Protein AF-A0A9E1QL39-F1 (afdb_monomer)

pLDDT: mean 86.55, std 12.22, range [36.16, 97.0]

Radius of gyration: 16.54 Å; Cα contacts (8 Å, |Δi|>4): 133; chains: 1; bounding box: 35×33×43 Å

Structure (mmCIF, N/CA/C/O backbone):
data_AF-A0A9E1QL39-F1
#
_entry.id   AF-A0A9E1QL39-F1
#
loop_
_atom_site.group_PDB
_atom_site.id
_atom_site.type_symbol
_atom_site.label_atom_id
_atom_site.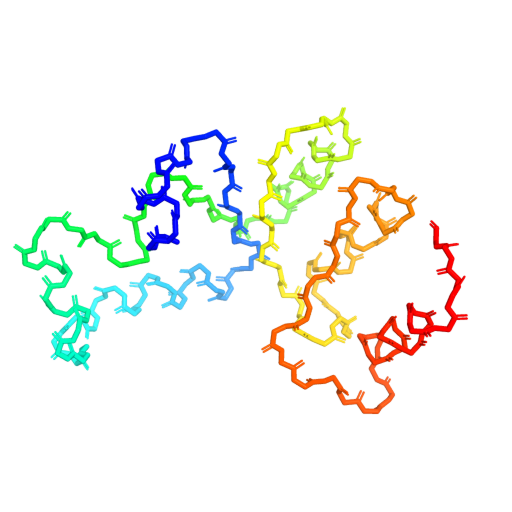label_alt_id
_atom_site.label_comp_id
_atom_site.label_asym_id
_atom_site.label_entity_id
_atom_site.label_seq_id
_atom_site.pdbx_PDB_ins_code
_atom_site.Cartn_x
_atom_site.Cartn_y
_atom_site.Cartn_z
_atom_site.occupancy
_atom_site.B_iso_or_equiv
_atom_site.auth_seq_id
_atom_site.auth_comp_id
_atom_site.auth_asym_id
_atom_site.auth_atom_id
_atom_site.pdbx_PDB_model_num
ATOM 1 N N . GLU A 1 1 ? -4.405 -0.487 -13.474 1.00 70.12 1 GLU A N 1
ATOM 2 C CA . GLU A 1 1 ? -3.967 0.020 -14.793 1.00 70.12 1 GLU A CA 1
ATOM 3 C C . GLU A 1 1 ? -4.982 -0.313 -15.884 1.00 70.12 1 GLU A C 1
ATOM 5 O O . GLU A 1 1 ? -5.619 0.622 -16.328 1.00 70.12 1 GLU A O 1
ATOM 10 N N . ASP A 1 2 ? -5.245 -1.581 -16.239 1.00 78.44 2 ASP A N 1
ATOM 11 C CA . ASP A 1 2 ? -6.299 -1.913 -17.232 1.00 78.44 2 ASP A CA 1
ATOM 12 C C . ASP A 1 2 ? -7.655 -1.258 -16.956 1.00 78.44 2 ASP A C 1
ATOM 14 O O . ASP A 1 2 ? -8.244 -0.690 -17.870 1.00 78.44 2 ASP A O 1
ATOM 18 N N . LEU A 1 3 ? -8.127 -1.307 -15.707 1.00 80.44 3 LEU A N 1
ATOM 19 C CA . LEU A 1 3 ? -9.374 -0.654 -15.313 1.00 80.44 3 LEU A CA 1
ATOM 20 C C . LEU A 1 3 ? -9.280 0.873 -15.445 1.00 80.44 3 LEU A C 1
ATOM 22 O O . LEU A 1 3 ? -10.115 1.468 -16.109 1.00 80.44 3 LEU A O 1
ATOM 26 N N . LEU A 1 4 ? -8.231 1.486 -14.881 1.00 78.25 4 LEU A N 1
ATOM 27 C CA . LEU A 1 4 ? -8.012 2.939 -14.942 1.00 78.25 4 LEU A CA 1
ATOM 28 C C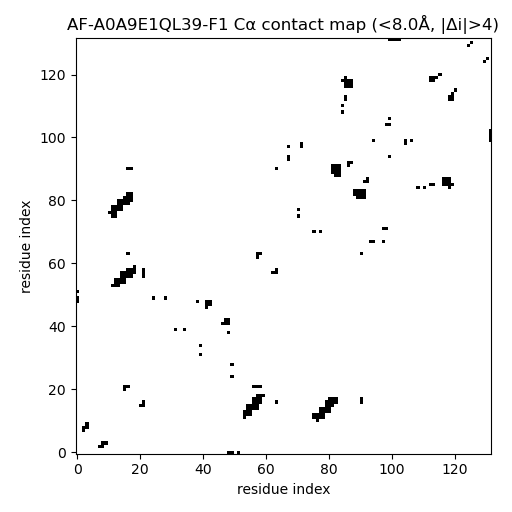 . LEU A 1 4 ? -7.984 3.439 -16.392 1.00 78.25 4 LEU A C 1
ATOM 30 O O . LEU A 1 4 ? -8.637 4.417 -16.725 1.00 78.25 4 LEU A O 1
ATOM 34 N N . HIS A 1 5 ? -7.300 2.712 -17.275 1.00 74.38 5 HIS A N 1
ATOM 35 C CA . HIS A 1 5 ? -7.222 3.039 -18.693 1.00 74.38 5 HIS A CA 1
ATOM 36 C C . HIS A 1 5 ? -8.556 2.816 -19.421 1.00 74.38 5 HIS A C 1
ATOM 38 O O . HIS A 1 5 ? -8.943 3.623 -20.262 1.00 74.38 5 HIS A O 1
ATOM 44 N N . ARG A 1 6 ? -9.246 1.693 -19.178 1.00 81.31 6 ARG A N 1
ATOM 45 C CA . ARG A 1 6 ? -10.495 1.362 -19.886 1.00 81.31 6 ARG A CA 1
ATOM 46 C C . ARG A 1 6 ? -11.631 2.303 -19.496 1.00 81.31 6 ARG A C 1
ATOM 48 O O . ARG A 1 6 ? -12.356 2.753 -20.374 1.00 81.31 6 ARG A O 1
ATOM 55 N N . GLU A 1 7 ? -11.741 2.599 -18.207 1.00 83.38 7 GLU A N 1
ATOM 56 C CA . GLU A 1 7 ? -12.780 3.468 -17.649 1.00 83.38 7 GLU A CA 1
ATOM 57 C C . GLU A 1 7 ? -12.373 4.954 -17.660 1.00 83.38 7 GLU A C 1
ATOM 59 O O . GLU A 1 7 ? -13.141 5.793 -17.205 1.00 83.38 7 GLU A O 1
ATOM 64 N N . LYS A 1 8 ? -11.177 5.289 -18.176 1.00 76.25 8 LYS A N 1
ATOM 65 C CA . LYS A 1 8 ? -10.606 6.652 -18.201 1.00 76.25 8 LYS A CA 1
ATOM 66 C C . LYS A 1 8 ? -10.636 7.339 -16.830 1.00 76.25 8 LYS A C 1
ATOM 68 O O . LYS A 1 8 ? -11.036 8.490 -16.694 1.00 76.25 8 LYS A O 1
ATOM 73 N N . ILE A 1 9 ? -10.223 6.608 -15.800 1.00 77.44 9 ILE A N 1
ATOM 74 C CA . ILE A 1 9 ? -10.108 7.143 -14.446 1.00 77.44 9 ILE A CA 1
ATOM 75 C C . ILE A 1 9 ? -8.762 7.862 -14.339 1.00 77.44 9 ILE A C 1
ATOM 77 O O . ILE A 1 9 ? -7.717 7.227 -14.174 1.00 77.44 9 ILE A O 1
ATOM 81 N N . GLU A 1 10 ? -8.796 9.185 -14.461 1.00 73.62 10 GLU A N 1
ATOM 82 C CA . GLU A 1 10 ? -7.599 10.037 -14.489 1.00 73.62 10 GLU A CA 1
ATOM 83 C C . GLU A 1 10 ? -7.243 10.614 -13.103 1.00 73.62 10 GLU A C 1
ATOM 85 O O . GLU A 1 10 ? -6.063 10.812 -12.815 1.00 73.62 10 GLU A O 1
ATOM 90 N N . ASP A 1 11 ? -8.220 10.738 -12.198 1.00 82.44 11 ASP A N 1
ATOM 91 C CA . ASP A 1 11 ? -8.087 11.469 -10.924 1.00 82.44 11 ASP A CA 1
ATOM 92 C C . ASP A 1 11 ? -7.737 10.605 -9.693 1.00 82.44 11 ASP A C 1
ATOM 94 O O . ASP A 1 11 ? -7.923 11.042 -8.555 1.00 82.44 11 ASP A O 1
ATOM 98 N N . ILE A 1 12 ? -7.252 9.372 -9.883 1.00 86.94 12 ILE A N 1
ATOM 99 C CA . ILE A 1 12 ? -6.829 8.503 -8.770 1.00 86.94 12 ILE A CA 1
ATOM 100 C C . ILE A 1 12 ? -5.307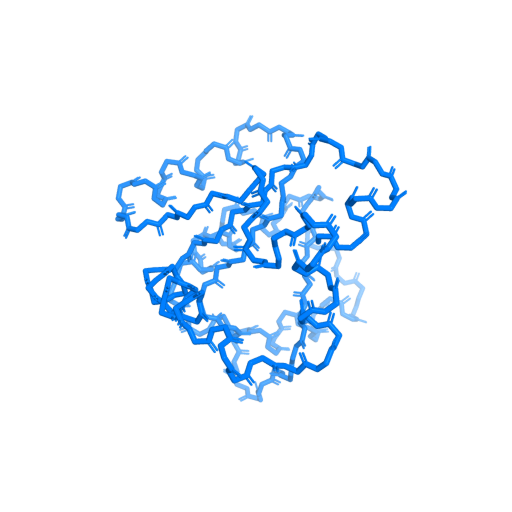 8.418 -8.705 1.00 86.94 12 ILE A C 1
ATOM 102 O O . ILE A 1 12 ? -4.645 7.987 -9.650 1.00 86.94 12 ILE A O 1
ATOM 106 N N . GLU A 1 13 ? -4.759 8.755 -7.541 1.00 89.19 13 GLU A N 1
ATOM 107 C CA . GLU A 1 13 ? -3.343 8.571 -7.226 1.00 89.19 13 GLU A CA 1
ATOM 108 C C . GLU A 1 13 ? -3.082 7.105 -6.845 1.00 89.19 13 GLU A C 1
ATOM 110 O O . GLU A 1 13 ? -3.852 6.507 -6.093 1.00 89.19 13 GLU A O 1
ATOM 115 N N . VAL A 1 14 ? -1.993 6.500 -7.331 1.00 89.62 14 VAL A N 1
ATOM 116 C CA . VAL A 1 14 ? -1.585 5.147 -6.920 1.00 89.62 14 VAL A CA 1
ATOM 117 C C . VAL A 1 14 ? -0.205 5.206 -6.286 1.00 89.62 14 VAL A C 1
ATOM 119 O O . VAL A 1 14 ? 0.783 5.489 -6.953 1.00 89.62 14 VAL A O 1
ATOM 122 N N . ILE A 1 15 ? -0.120 4.895 -4.998 1.00 92.19 15 ILE A N 1
ATOM 123 C CA . ILE A 1 15 ? 1.114 4.959 -4.219 1.00 92.19 15 ILE A CA 1
ATOM 124 C C . ILE A 1 15 ? 1.590 3.543 -3.899 1.00 92.19 15 ILE A C 1
ATOM 126 O O . ILE A 1 15 ? 0.873 2.763 -3.277 1.00 92.19 15 ILE A O 1
ATOM 130 N N . ILE A 1 16 ? 2.823 3.209 -4.276 1.00 92.00 16 ILE A N 1
ATOM 131 C CA . ILE A 1 16 ? 3.535 2.030 -3.777 1.00 92.00 16 ILE A CA 1
ATOM 132 C C . ILE A 1 16 ? 4.482 2.483 -2.676 1.00 92.00 16 ILE A C 1
ATOM 134 O O . ILE A 1 16 ? 5.529 3.080 -2.930 1.00 92.00 16 ILE A O 1
ATOM 138 N N . ASP A 1 17 ? 4.126 2.143 -1.445 1.00 93.56 17 ASP A N 1
ATOM 139 C CA . ASP A 1 17 ? 4.871 2.537 -0.265 1.00 93.56 17 ASP A CA 1
ATOM 140 C C . ASP A 1 17 ? 5.623 1.350 0.345 1.00 93.56 17 ASP A C 1
ATOM 142 O O . ASP A 1 17 ? 5.251 0.745 1.359 1.00 93.56 17 ASP A O 1
ATOM 146 N N . SER A 1 18 ? 6.687 0.960 -0.353 1.00 89.56 18 SER A N 1
ATOM 147 C CA . SER A 1 18 ? 7.611 -0.086 0.070 1.00 89.56 18 SER A CA 1
ATOM 148 C C . SER A 1 18 ? 8.923 0.030 -0.715 1.00 89.56 18 SER A C 1
ATOM 150 O O . SER A 1 18 ? 8.907 -0.167 -1.936 1.00 89.56 18 SER A O 1
ATOM 152 N N . PRO A 1 19 ? 10.073 0.236 -0.040 1.00 87.12 19 PRO A N 1
ATOM 153 C CA . PRO A 1 19 ? 11.393 0.269 -0.679 1.00 87.12 19 PRO A CA 1
ATOM 154 C C . PRO A 1 19 ? 11.659 -0.982 -1.510 1.00 87.12 19 PRO A C 1
ATOM 156 O O . PRO A 1 19 ? 12.212 -0.941 -2.609 1.00 87.12 19 PRO A O 1
ATOM 159 N N . LEU A 1 20 ? 11.230 -2.129 -0.980 1.00 87.69 20 LEU A N 1
ATOM 160 C CA . LEU A 1 20 ? 11.390 -3.413 -1.641 1.00 87.69 20 LEU A CA 1
ATOM 161 C C . LEU A 1 20 ? 10.511 -3.506 -2.890 1.00 87.69 20 LEU A C 1
ATOM 163 O O . LEU A 1 20 ? 10.988 -3.955 -3.929 1.00 87.69 20 LEU A O 1
ATOM 167 N N . ALA A 1 21 ? 9.253 -3.065 -2.812 1.00 85.81 21 ALA A N 1
ATOM 168 C CA . ALA A 1 21 ? 8.344 -3.110 -3.954 1.00 85.81 21 ALA A CA 1
ATOM 169 C C . ALA A 1 21 ? 8.793 -2.160 -5.072 1.00 85.81 21 ALA A C 1
ATOM 171 O O . ALA A 1 21 ? 8.749 -2.542 -6.242 1.00 85.81 21 ALA A O 1
ATOM 172 N N . ALA A 1 22 ? 9.295 -0.970 -4.726 1.00 82.56 22 ALA A N 1
ATOM 173 C CA . ALA A 1 22 ? 9.866 -0.030 -5.687 1.00 82.56 22 ALA A CA 1
ATOM 174 C C . ALA A 1 22 ? 11.064 -0.652 -6.431 1.00 82.56 22 ALA A C 1
ATOM 176 O O . ALA A 1 22 ? 11.076 -0.722 -7.665 1.00 82.56 22 ALA A O 1
ATOM 177 N N . LYS A 1 23 ? 12.028 -1.217 -5.687 1.00 86.50 23 LYS A N 1
ATOM 178 C CA . LYS A 1 23 ? 13.202 -1.907 -6.255 1.00 86.50 23 LYS A CA 1
ATOM 179 C C . LYS A 1 23 ? 12.806 -3.104 -7.119 1.00 86.50 23 LYS A C 1
ATOM 181 O O . LYS A 1 23 ? 13.311 -3.258 -8.232 1.00 86.50 23 LYS A O 1
ATOM 186 N N . PHE A 1 24 ? 11.879 -3.931 -6.642 1.00 86.81 24 PHE A N 1
ATOM 187 C CA . PHE A 1 24 ? 11.412 -5.102 -7.380 1.00 86.81 24 PHE A CA 1
ATOM 188 C C . PHE A 1 24 ? 10.698 -4.708 -8.676 1.00 86.81 24 PHE A C 1
ATOM 190 O O . PHE A 1 24 ? 10.972 -5.285 -9.727 1.00 86.81 24 PHE A O 1
ATOM 197 N N . THR A 1 25 ? 9.856 -3.673 -8.638 1.00 82.69 25 THR A N 1
ATOM 198 C CA . THR A 1 25 ? 9.177 -3.132 -9.827 1.00 82.69 25 THR A CA 1
ATOM 199 C C . THR A 1 25 ? 10.192 -2.649 -10.864 1.00 82.69 25 THR A C 1
ATOM 201 O O . THR A 1 25 ? 10.075 -2.974 -12.048 1.00 82.69 25 THR A O 1
ATOM 204 N N . ALA A 1 26 ? 11.244 -1.943 -10.434 1.00 83.44 26 ALA A N 1
ATOM 205 C CA . ALA A 1 26 ? 12.317 -1.496 -11.320 1.00 83.44 26 ALA A CA 1
ATOM 206 C C . ALA A 1 26 ? 13.069 -2.669 -11.977 1.00 83.44 26 ALA A C 1
ATOM 208 O O . ALA A 1 26 ? 13.328 -2.637 -13.184 1.00 83.44 26 ALA A O 1
ATOM 209 N N . ILE A 1 27 ? 13.378 -3.727 -11.218 1.00 87.25 27 ILE A N 1
ATOM 210 C CA . ILE A 1 27 ? 14.019 -4.943 -11.744 1.00 87.25 27 ILE A CA 1
ATOM 211 C C . ILE A 1 27 ? 13.087 -5.662 -12.724 1.00 87.25 27 ILE A C 1
ATOM 213 O O . ILE A 1 27 ? 13.496 -5.986 -13.839 1.00 87.25 27 ILE A O 1
ATOM 217 N N . TYR A 1 28 ? 11.820 -5.860 -12.359 1.00 85.62 28 TYR A N 1
ATOM 218 C CA . TYR A 1 28 ? 10.839 -6.556 -13.189 1.00 85.62 28 TYR A CA 1
ATOM 219 C C . TYR A 1 28 ? 10.641 -5.875 -14.554 1.00 85.62 28 TYR A C 1
ATOM 221 O O . TYR A 1 28 ? 10.529 -6.548 -15.582 1.00 85.62 28 TYR A O 1
ATOM 229 N N . ARG A 1 29 ? 10.704 -4.536 -14.605 1.00 83.06 29 ARG A N 1
ATOM 230 C CA . ARG A 1 29 ? 10.679 -3.758 -15.859 1.00 83.06 29 ARG A CA 1
ATOM 231 C C . ARG A 1 29 ? 11.874 -4.030 -16.781 1.00 83.06 29 ARG A C 1
ATOM 233 O O . ARG A 1 29 ? 11.746 -3.828 -17.988 1.00 83.06 29 ARG A O 1
ATOM 240 N N . ARG A 1 30 ? 13.015 -4.499 -16.266 1.00 86.88 30 ARG A N 1
ATOM 241 C CA . ARG A 1 30 ? 14.183 -4.911 -17.0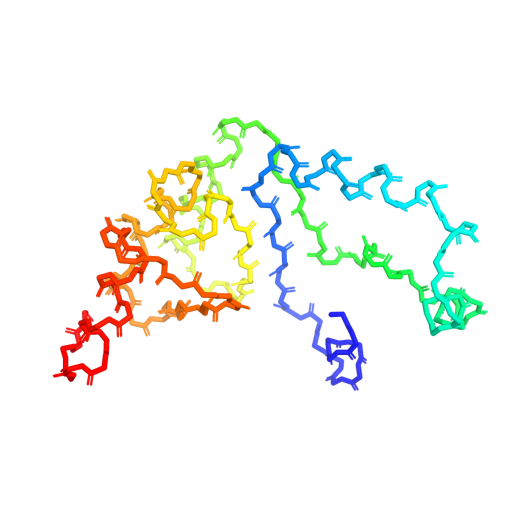75 1.00 86.88 30 ARG A CA 1
ATOM 242 C C . ARG A 1 30 ? 14.042 -6.338 -17.615 1.00 86.88 30 ARG A C 1
ATOM 244 O O . ARG A 1 30 ? 14.671 -6.689 -18.607 1.00 86.88 30 ARG A O 1
ATOM 251 N N . LEU A 1 31 ? 13.162 -7.145 -17.023 1.00 89.19 31 LEU A N 1
ATOM 252 C CA . LEU A 1 31 ? 12.932 -8.547 -17.380 1.00 89.19 31 LEU A CA 1
ATOM 253 C C . LEU A 1 31 ? 11.865 -8.745 -18.472 1.00 89.19 31 LEU A C 1
ATOM 255 O O . LEU A 1 31 ? 11.369 -9.854 -18.651 1.00 89.19 31 LEU A O 1
ATOM 259 N N . LYS A 1 32 ? 11.551 -7.705 -19.261 1.00 86.81 32 LYS A N 1
ATOM 260 C CA . LYS A 1 32 ? 10.527 -7.715 -20.332 1.00 86.81 32 LYS A CA 1
ATOM 261 C C . LYS A 1 32 ? 10.605 -8.910 -21.286 1.00 86.81 32 LYS A C 1
ATOM 263 O O . LYS A 1 32 ? 9.576 -9.386 -21.764 1.00 86.81 32 LYS A O 1
ATOM 268 N N . LYS A 1 33 ? 11.809 -9.429 -21.554 1.00 90.38 33 LYS A N 1
ATOM 269 C CA . LYS A 1 33 ? 12.001 -10.624 -22.396 1.00 90.38 33 LYS A CA 1
ATOM 270 C C . LYS A 1 33 ? 11.274 -11.864 -21.858 1.00 90.38 33 LYS A C 1
ATOM 272 O O . LYS A 1 33 ? 10.799 -12.674 -22.653 1.00 90.38 33 LYS A O 1
ATOM 277 N N . TYR A 1 34 ? 11.117 -11.967 -20.540 1.00 92.19 34 TYR A N 1
ATOM 278 C CA . TYR A 1 34 ? 10.472 -13.088 -19.853 1.00 92.19 34 TYR A CA 1
ATOM 279 C C . TYR A 1 34 ? 8.981 -12.876 -19.590 1.00 92.19 34 TYR A C 1
ATOM 281 O O . TYR A 1 34 ? 8.324 -13.783 -19.094 1.00 92.19 34 TYR A O 1
ATOM 289 N N . TRP A 1 35 ? 8.428 -11.710 -19.930 1.00 90.69 35 TRP A N 1
ATOM 290 C CA . TRP A 1 35 ? 6.999 -11.464 -19.764 1.00 90.69 35 TRP A CA 1
ATOM 291 C C . TRP A 1 35 ? 6.156 -12.426 -20.608 1.00 90.69 35 TRP A C 1
ATOM 293 O O . TRP A 1 35 ? 6.585 -12.898 -21.672 1.00 90.69 35 TRP A O 1
ATOM 303 N N . ASP A 1 36 ? 4.936 -12.677 -20.143 1.00 91.31 36 ASP A N 1
ATOM 304 C CA . ASP A 1 36 ? 3.960 -13.485 -20.860 1.00 91.31 36 ASP A CA 1
ATOM 305 C C . ASP A 1 36 ? 3.509 -12.823 -22.181 1.00 91.31 36 ASP A C 1
ATOM 307 O O . ASP A 1 36 ? 3.890 -11.703 -22.553 1.00 91.31 36 ASP A O 1
ATOM 311 N 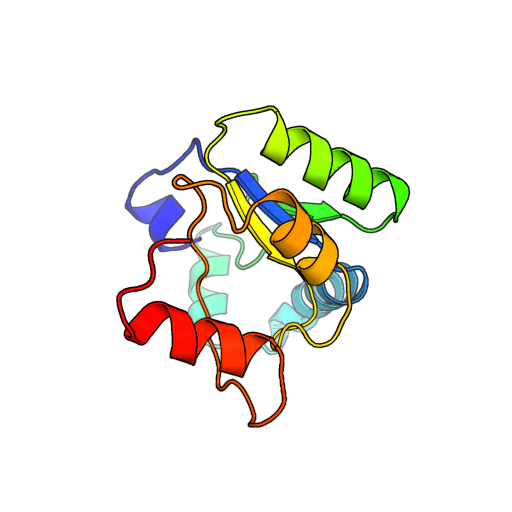N . ARG A 1 37 ? 2.691 -13.554 -22.944 1.00 93.00 37 ARG A N 1
ATOM 312 C CA . ARG A 1 37 ? 2.193 -13.088 -24.246 1.00 93.00 37 ARG A CA 1
ATOM 313 C C . ARG A 1 37 ? 1.272 -11.872 -24.119 1.00 93.00 37 ARG A C 1
ATOM 315 O O . ARG A 1 37 ? 1.236 -11.053 -25.040 1.00 93.00 37 ARG A O 1
ATOM 322 N N . GLU A 1 38 ? 0.530 -11.753 -23.023 1.00 89.12 38 GLU A N 1
ATOM 323 C CA . GLU A 1 38 ? -0.435 -10.677 -22.807 1.00 89.12 38 GLU A CA 1
ATOM 324 C C . GLU A 1 38 ? 0.271 -9.350 -22.511 1.00 89.12 38 GLU A C 1
ATOM 326 O O . GLU A 1 38 ? 0.040 -8.360 -23.208 1.00 89.12 38 GLU A O 1
ATOM 331 N N . ALA A 1 39 ? 1.198 -9.338 -21.556 1.00 86.88 39 ALA A N 1
ATOM 332 C CA . ALA A 1 39 ? 2.004 -8.180 -21.197 1.00 86.88 39 ALA A CA 1
ATOM 333 C C . ALA A 1 39 ? 2.840 -7.687 -22.387 1.00 86.88 39 ALA A C 1
ATOM 335 O O . ALA A 1 39 ? 2.894 -6.485 -22.658 1.00 86.88 39 ALA A O 1
ATOM 336 N N . LYS A 1 40 ? 3.410 -8.602 -23.187 1.00 89.06 40 LYS A N 1
ATOM 337 C CA . LYS A 1 40 ? 4.084 -8.253 -24.453 1.00 89.06 40 LYS A CA 1
ATOM 338 C C . LYS A 1 40 ? 3.129 -7.649 -25.486 1.00 89.06 40 LYS A C 1
ATOM 340 O O . LYS A 1 40 ? 3.531 -6.801 -26.283 1.00 89.06 40 LYS A O 1
ATOM 345 N N . ARG A 1 41 ? 1.860 -8.071 -25.522 1.00 88.88 41 ARG A N 1
ATOM 346 C CA . ARG A 1 41 ? 0.834 -7.477 -26.399 1.00 88.88 41 ARG A CA 1
ATOM 347 C C . ARG A 1 41 ? 0.468 -6.063 -25.947 1.00 88.88 41 ARG A C 1
ATOM 349 O O . ARG A 1 41 ? 0.369 -5.193 -26.804 1.00 88.88 41 ARG A O 1
ATOM 356 N N . LYS A 1 42 ? 0.318 -5.831 -24.639 1.00 84.19 42 LYS A N 1
ATOM 357 C CA . LYS A 1 42 ? 0.082 -4.495 -24.065 1.00 84.19 42 LYS A CA 1
ATOM 358 C C . LYS A 1 42 ? 1.244 -3.550 -24.385 1.00 84.19 42 LYS A C 1
ATOM 360 O O . LYS A 1 42 ? 1.007 -2.485 -24.944 1.00 84.19 42 LYS A O 1
ATOM 365 N N . LEU A 1 43 ? 2.484 -4.007 -24.181 1.00 83.69 43 LEU A N 1
ATOM 366 C CA . LEU A 1 43 ? 3.692 -3.237 -24.495 1.00 83.69 43 LEU A CA 1
ATOM 367 C C . LEU A 1 43 ? 3.769 -2.792 -25.961 1.00 83.69 43 LEU A C 1
ATOM 369 O O . LEU A 1 43 ? 4.075 -1.638 -26.239 1.00 83.69 43 LEU A O 1
ATOM 373 N N . ARG A 1 44 ? 3.444 -3.683 -26.906 1.00 85.38 44 ARG A N 1
ATOM 374 C CA . ARG A 1 44 ? 3.431 -3.359 -28.346 1.00 85.38 44 ARG A CA 1
ATOM 375 C C . ARG A 1 44 ? 2.382 -2.317 -28.743 1.00 85.38 44 ARG A C 1
ATOM 377 O O . ARG A 1 44 ? 2.510 -1.725 -29.803 1.00 85.38 44 ARG A O 1
ATOM 384 N N . ARG A 1 45 ? 1.359 -2.097 -27.915 1.00 83.94 45 ARG A N 1
ATOM 385 C CA . ARG A 1 45 ? 0.308 -1.089 -28.130 1.00 83.94 45 ARG A CA 1
ATOM 386 C C . ARG A 1 45 ? 0.630 0.251 -27.457 1.00 83.94 45 ARG A C 1
ATOM 388 O O . ARG A 1 45 ? -0.272 1.052 -27.266 1.00 83.94 45 ARG A O 1
ATOM 395 N N . GLY A 1 46 ? 1.877 0.460 -27.028 1.00 75.56 46 GLY A N 1
ATOM 396 C CA . GLY A 1 46 ? 2.293 1.668 -26.309 1.00 75.56 46 GLY A CA 1
ATOM 397 C C . GLY A 1 46 ? 1.843 1.719 -24.847 1.00 75.56 46 GLY A C 1
ATOM 398 O O . GLY A 1 46 ? 2.162 2.674 -24.150 1.00 75.56 46 GLY A O 1
ATOM 399 N N . ARG A 1 47 ? 1.150 0.689 -24.341 1.00 73.50 47 ARG A N 1
ATOM 400 C CA . ARG A 1 47 ? 0.813 0.602 -22.915 1.00 73.50 47 ARG A CA 1
ATOM 401 C C . ARG A 1 47 ? 2.022 0.093 -22.154 1.00 73.50 47 ARG A C 1
ATOM 403 O O . ARG A 1 47 ? 2.651 -0.874 -22.575 1.00 73.50 47 ARG A O 1
ATOM 410 N N . HIS A 1 48 ? 2.343 0.694 -21.018 1.00 70.62 48 HIS A N 1
ATOM 411 C CA . HIS A 1 48 ? 3.466 0.266 -20.194 1.00 70.62 48 HIS A CA 1
ATOM 412 C C . HIS A 1 48 ? 2.962 -0.424 -18.919 1.00 70.62 48 HIS A C 1
ATOM 414 O O . HIS A 1 48 ? 2.719 0.244 -17.913 1.00 70.62 48 HIS A O 1
ATOM 420 N N . PRO A 1 49 ? 2.827 -1.772 -18.919 1.00 66.50 49 PRO A N 1
ATOM 421 C CA . PRO A 1 49 ? 2.530 -2.512 -17.702 1.00 66.50 49 PRO A CA 1
ATOM 422 C C . PRO A 1 49 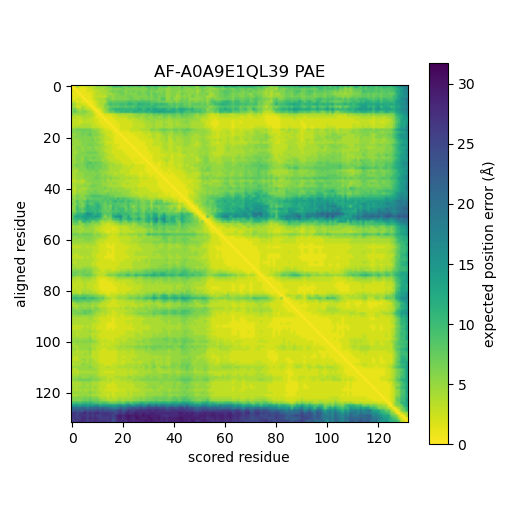? 3.503 -2.109 -16.592 1.00 66.50 49 PRO A C 1
ATOM 424 O O . PRO A 1 49 ? 4.720 -2.146 -16.799 1.00 66.50 49 PRO A O 1
ATOM 427 N N . LEU A 1 50 ? 2.954 -1.735 -15.432 1.00 66.81 50 LEU A N 1
ATOM 428 C CA . LEU A 1 50 ? 3.699 -1.310 -14.236 1.00 66.81 50 LEU A CA 1
ATOM 429 C C . LEU A 1 50 ? 4.428 0.042 -14.359 1.00 66.81 50 LEU A C 1
ATOM 431 O O . LEU A 1 50 ? 5.319 0.331 -13.562 1.00 66.81 50 LEU A O 1
ATOM 435 N N . ALA A 1 51 ? 4.088 0.859 -15.354 1.00 62.31 51 ALA A N 1
ATOM 436 C CA . ALA A 1 51 ? 4.590 2.222 -15.488 1.00 62.31 51 ALA A CA 1
ATOM 437 C C . ALA A 1 51 ? 3.524 3.108 -16.126 1.00 62.31 51 ALA A C 1
ATOM 439 O O . ALA A 1 51 ? 3.575 3.391 -17.319 1.00 62.31 51 ALA A O 1
ATOM 440 N N . PHE A 1 52 ? 2.540 3.480 -15.320 1.00 64.75 52 PHE A N 1
ATOM 441 C CA . PHE A 1 52 ? 1.522 4.455 -15.685 1.00 64.75 52 PHE A CA 1
ATOM 442 C C . PHE A 1 52 ? 1.741 5.716 -14.848 1.00 64.75 52 PHE A C 1
ATOM 444 O O . PHE A 1 52 ? 2.239 5.622 -13.725 1.00 64.75 52 PHE A O 1
ATOM 451 N N . ASP A 1 53 ? 1.397 6.875 -15.403 1.00 60.00 53 ASP A N 1
ATOM 452 C CA . ASP A 1 53 ? 1.784 8.196 -14.881 1.00 60.00 53 ASP A CA 1
ATOM 453 C C . ASP A 1 53 ? 1.271 8.479 -13.459 1.00 60.00 53 ASP A C 1
ATOM 455 O O . ASP A 1 53 ? 1.822 9.306 -12.742 1.00 60.00 53 ASP A O 1
ATOM 459 N N . GLN A 1 54 ? 0.248 7.744 -13.020 1.00 64.62 54 GLN A N 1
ATOM 460 C CA . GLN A 1 54 ? -0.349 7.871 -11.689 1.00 64.62 54 GLN A CA 1
ATOM 461 C C . GLN A 1 54 ? 0.403 7.079 -10.602 1.00 64.62 54 GLN A C 1
ATOM 463 O O . GLN A 1 54 ? -0.022 7.107 -9.447 1.00 64.62 54 GLN A O 1
ATOM 468 N N . LEU A 1 55 ? 1.469 6.338 -10.944 1.00 78.31 55 LEU A N 1
ATOM 469 C CA . LEU A 1 55 ? 2.214 5.509 -9.995 1.00 78.31 55 LEU A CA 1
ATOM 470 C C . LEU A 1 55 ? 3.346 6.285 -9.304 1.00 78.31 55 LEU A C 1
ATOM 472 O O . LEU A 1 55 ? 4.377 6.570 -9.911 1.00 78.31 55 LEU A O 1
ATOM 476 N N . TRP A 1 56 ? 3.203 6.491 -7.998 1.00 84.81 56 TRP A N 1
ATOM 477 C CA . TRP A 1 56 ? 4.196 7.115 -7.125 1.00 84.81 56 TRP A CA 1
ATOM 478 C C . TRP A 1 56 ? 4.842 6.069 -6.222 1.00 84.81 56 TRP A C 1
ATOM 480 O O . TRP A 1 56 ? 4.153 5.314 -5.539 1.00 84.81 56 TRP A O 1
ATOM 490 N N . THR A 1 57 ? 6.170 5.996 -6.208 1.00 87.62 57 THR A N 1
ATOM 491 C CA . THR A 1 57 ? 6.904 5.076 -5.328 1.00 87.62 57 THR A CA 1
ATOM 492 C C . THR A 1 57 ? 7.567 5.842 -4.201 1.00 87.62 57 THR A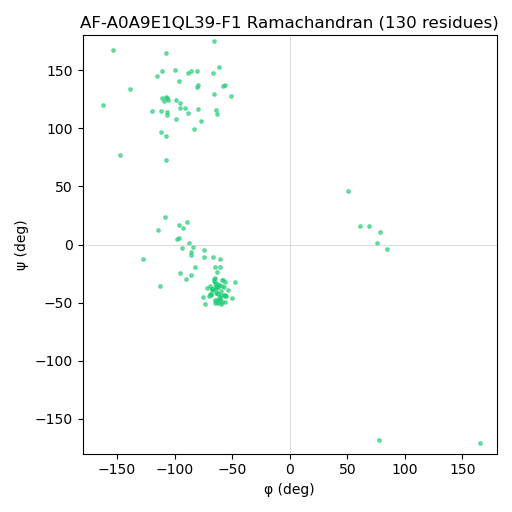 C 1
ATOM 494 O O . THR A 1 57 ? 8.371 6.725 -4.476 1.00 87.62 57 THR A O 1
ATOM 497 N N . VAL A 1 58 ? 7.298 5.444 -2.962 1.00 89.12 58 VAL A N 1
ATOM 498 C CA . VAL A 1 58 ? 7.912 6.034 -1.770 1.00 89.12 58 VAL A CA 1
ATOM 499 C C . VAL A 1 58 ? 9.063 5.143 -1.314 1.00 89.12 58 VAL A C 1
ATOM 501 O O . VAL A 1 58 ? 8.863 3.954 -1.041 1.00 89.12 58 VAL A O 1
ATOM 504 N N . ASP A 1 59 ? 10.272 5.691 -1.195 1.00 85.62 59 ASP A N 1
ATOM 505 C CA . ASP A 1 59 ? 11.460 4.939 -0.742 1.00 85.62 59 ASP A CA 1
ATOM 506 C C . ASP A 1 59 ? 11.953 5.416 0.627 1.00 85.62 59 ASP A C 1
ATOM 508 O O . ASP A 1 59 ? 12.321 4.609 1.481 1.00 85.62 59 ASP A O 1
ATOM 512 N N . GLU A 1 60 ? 11.858 6.709 0.924 1.00 91.00 60 GLU A N 1
ATOM 513 C CA . GLU A 1 60 ? 12.377 7.252 2.177 1.00 91.00 60 GLU A CA 1
ATOM 514 C C . GLU A 1 60 ? 11.359 7.207 3.321 1.00 91.00 60 GLU A C 1
ATOM 516 O O . GLU A 1 60 ? 10.151 7.358 3.143 1.00 91.00 60 GLU A O 1
ATOM 521 N N . HIS A 1 61 ? 11.850 7.036 4.552 1.00 92.56 61 HIS A N 1
ATOM 522 C CA . HIS A 1 61 ? 10.983 7.053 5.733 1.00 92.56 61 HIS A CA 1
ATOM 523 C C . HIS A 1 61 ? 10.296 8.413 5.935 1.00 92.56 61 HIS A C 1
ATOM 525 O O . HIS A 1 61 ? 9.131 8.467 6.327 1.00 92.56 61 HIS A O 1
ATOM 531 N N . LYS A 1 62 ? 10.996 9.513 5.637 1.00 95.25 62 LYS A N 1
ATOM 532 C CA . LYS A 1 62 ? 10.439 10.866 5.733 1.00 95.25 62 LYS A CA 1
ATOM 533 C C . LYS A 1 62 ? 9.259 11.051 4.777 1.00 95.25 62 LYS A C 1
ATOM 535 O O . LYS A 1 62 ? 8.206 11.522 5.198 1.00 95.25 62 LYS A O 1
ATOM 540 N N . GLU A 1 63 ? 9.427 10.632 3.528 1.00 94.94 63 GLU A N 1
ATOM 541 C CA . GLU A 1 63 ? 8.392 10.693 2.495 1.00 94.94 63 GLU A CA 1
ATOM 542 C C . GLU A 1 63 ? 7.186 9.808 2.849 1.00 94.94 63 GLU A C 1
ATOM 544 O O . GLU A 1 63 ? 6.040 10.231 2.704 1.00 94.94 63 GLU A O 1
ATOM 549 N N . HIS A 1 64 ? 7.421 8.630 3.433 1.00 95.88 64 HIS A N 1
ATOM 550 C CA . HIS A 1 64 ? 6.358 7.785 3.982 1.00 95.88 64 HIS A CA 1
ATOM 551 C C . HIS A 1 64 ? 5.509 8.523 5.030 1.00 95.88 64 HIS A C 1
ATOM 553 O O . HIS A 1 64 ? 4.282 8.552 4.933 1.00 95.88 64 HIS A O 1
ATOM 559 N N . LEU A 1 65 ? 6.140 9.173 6.014 1.00 96.81 65 LEU A N 1
ATOM 560 C CA . LEU A 1 65 ? 5.404 9.930 7.034 1.00 96.81 65 LEU A CA 1
ATOM 561 C C . LEU A 1 65 ? 4.660 11.134 6.440 1.00 96.81 65 LEU A C 1
ATOM 563 O O . LEU A 1 65 ? 3.555 11.457 6.877 1.00 96.81 65 LEU A O 1
ATOM 567 N N . GLN A 1 66 ? 5.245 11.806 5.447 1.00 96.44 66 GLN A N 1
ATOM 568 C CA . GLN A 1 66 ? 4.574 12.886 4.722 1.00 96.44 66 GLN A CA 1
ATOM 569 C C . GLN A 1 66 ? 3.344 12.373 3.972 1.00 96.44 66 GLN A C 1
ATOM 571 O O . GLN A 1 66 ? 2.293 13.004 4.045 1.00 96.44 66 GLN A O 1
ATOM 576 N N . THR A 1 67 ? 3.448 11.203 3.343 1.00 95.81 67 THR A N 1
ATOM 577 C CA . THR A 1 67 ? 2.351 10.555 2.616 1.00 95.81 67 THR A CA 1
ATOM 578 C C . THR A 1 67 ? 1.200 10.194 3.552 1.00 95.81 67 THR A C 1
ATOM 580 O O . THR A 1 67 ? 0.063 10.584 3.302 1.00 95.81 67 THR A O 1
ATOM 583 N N . VAL A 1 68 ? 1.482 9.543 4.687 1.00 96.50 68 VAL A N 1
ATOM 584 C CA . VAL A 1 68 ? 0.456 9.221 5.698 1.00 96.50 68 VAL A CA 1
ATOM 585 C C . VAL A 1 68 ? -0.269 10.489 6.170 1.00 96.50 68 VAL A C 1
ATOM 587 O O . VAL A 1 68 ? -1.496 10.520 6.250 1.00 96.50 68 VAL A O 1
ATOM 590 N N . ASN A 1 69 ? 0.476 11.565 6.441 1.00 96.12 69 ASN A N 1
ATOM 591 C CA . ASN A 1 69 ? -0.106 12.840 6.864 1.00 96.12 69 ASN A CA 1
ATOM 592 C C . ASN A 1 69 ? -0.923 13.525 5.760 1.00 96.12 69 ASN A C 1
ATOM 594 O O . ASN A 1 69 ? -1.950 14.133 6.057 1.00 96.12 69 ASN A O 1
ATOM 598 N N . TYR A 1 70 ? -0.469 13.453 4.509 1.00 95.50 70 TYR A N 1
ATOM 599 C CA . TYR A 1 70 ? -1.184 13.978 3.349 1.00 95.50 70 TYR A CA 1
ATOM 600 C C . TYR A 1 70 ? -2.546 13.295 3.190 1.00 95.50 70 TYR A C 1
ATOM 602 O O . TYR A 1 70 ? -3.561 13.984 3.095 1.00 95.50 70 TYR A O 1
ATOM 610 N N . LEU A 1 71 ? -2.595 11.963 3.267 1.00 95.00 71 LEU A N 1
ATOM 611 C CA . LEU A 1 71 ? -3.851 11.215 3.147 1.00 95.00 71 LEU A CA 1
ATOM 612 C C . LEU A 1 71 ? -4.791 11.464 4.323 1.00 95.00 71 LEU A C 1
ATOM 614 O O . LEU A 1 71 ? -5.984 11.635 4.124 1.00 95.00 71 LEU A O 1
ATOM 618 N N . LYS A 1 72 ? -4.261 11.577 5.546 1.00 93.94 72 LYS A N 1
ATOM 619 C CA . LYS A 1 72 ? -5.085 11.901 6.719 1.00 93.94 72 LYS A CA 1
ATOM 620 C C . LYS A 1 72 ? -5.732 13.289 6.622 1.00 93.94 72 LYS A C 1
ATOM 622 O O . LYS A 1 72 ? -6.835 13.496 7.118 1.00 93.94 72 LYS A O 1
ATOM 627 N N . LYS A 1 73 ? -5.030 14.263 6.034 1.00 94.62 73 LYS A N 1
ATOM 628 C CA . LYS A 1 73 ? -5.494 15.658 5.937 1.00 94.62 73 LYS A CA 1
ATOM 629 C C . LYS A 1 73 ? -6.382 15.923 4.730 1.00 94.62 73 LYS A C 1
ATOM 631 O O . LYS A 1 73 ? -7.154 16.877 4.752 1.00 94.62 73 LYS A O 1
ATOM 636 N N . THR A 1 74 ? -6.236 15.141 3.668 1.00 90.69 74 THR A N 1
ATOM 637 C CA . THR A 1 74 ? -6.943 15.367 2.407 1.00 90.69 74 THR A CA 1
ATOM 638 C C . THR A 1 74 ? -8.045 14.329 2.203 1.00 90.69 74 THR A C 1
ATOM 640 O O . THR A 1 74 ? -8.128 13.326 2.900 1.00 90.69 74 THR A O 1
ATOM 643 N N . ALA A 1 75 ? -8.957 14.605 1.274 1.00 83.81 75 ALA A N 1
ATOM 644 C CA . ALA A 1 75 ? -9.971 13.654 0.814 1.00 83.81 75 ALA A CA 1
ATOM 645 C C . ALA A 1 75 ? -9.662 13.169 -0.612 1.00 83.81 75 ALA A C 1
ATOM 647 O O . ALA A 1 75 ? -10.573 12.824 -1.361 1.00 83.81 75 ALA A O 1
ATOM 648 N N . ARG A 1 76 ? -8.389 13.250 -1.023 1.00 90.12 76 ARG A N 1
ATOM 649 C CA . ARG A 1 76 ? -7.954 12.887 -2.372 1.00 90.12 76 ARG A CA 1
ATOM 650 C C . ARG A 1 76 ? -8.162 11.381 -2.586 1.00 90.12 76 ARG A C 1
ATOM 652 O O . ARG A 1 76 ? -7.735 10.602 -1.736 1.00 90.12 76 ARG A O 1
ATOM 659 N N . PRO A 1 77 ? -8.811 10.962 -3.687 1.00 91.00 77 PRO A N 1
ATOM 660 C CA . PRO A 1 77 ? -8.921 9.550 -4.029 1.00 91.00 77 PRO A CA 1
ATOM 661 C C . PRO A 1 77 ? -7.540 8.940 -4.301 1.00 91.00 77 PRO A C 1
ATOM 663 O O . PRO A 1 77 ? -6.881 9.266 -5.291 1.00 91.00 77 PRO A O 1
ATOM 666 N N . THR A 1 78 ? -7.104 8.033 -3.428 1.00 93.62 78 THR A N 1
ATOM 667 C CA . THR A 1 78 ? -5.770 7.427 -3.513 1.00 93.62 78 THR A CA 1
ATOM 668 C C . THR A 1 78 ? -5.823 5.931 -3.217 1.00 93.62 78 THR A C 1
ATOM 670 O O . THR A 1 78 ? -6.406 5.495 -2.228 1.00 93.62 78 THR A O 1
ATOM 673 N N . ILE A 1 79 ? -5.149 5.134 -4.046 1.00 93.69 79 ILE A N 1
ATOM 674 C CA . ILE A 1 79 ? -4.859 3.722 -3.790 1.00 93.69 79 ILE A CA 1
ATOM 675 C C . ILE A 1 79 ? -3.461 3.631 -3.185 1.00 93.69 79 ILE A C 1
ATOM 677 O O . ILE A 1 79 ? -2.486 4.010 -3.830 1.00 93.69 79 ILE A O 1
ATOM 681 N N . VAL A 1 80 ? -3.339 3.069 -1.983 1.00 94.81 80 VAL A N 1
ATOM 682 C CA . VAL A 1 80 ? -2.038 2.822 -1.346 1.00 94.81 80 VAL A CA 1
ATOM 683 C C . VAL A 1 80 ? -1.751 1.328 -1.285 1.00 94.81 80 VAL A C 1
ATOM 685 O O . VAL A 1 80 ? -2.523 0.546 -0.737 1.00 94.81 80 VAL A O 1
ATOM 688 N N . ILE A 1 81 ? -0.592 0.931 -1.801 1.00 93.81 81 ILE A N 1
ATOM 689 C CA . ILE A 1 81 ? -0.046 -0.421 -1.713 1.00 93.81 81 ILE A CA 1
ATOM 690 C C . ILE A 1 81 ? 1.189 -0.358 -0.814 1.00 93.81 81 ILE A C 1
ATOM 692 O O . ILE A 1 81 ? 2.285 -0.023 -1.263 1.00 93.81 81 ILE A O 1
ATOM 696 N N . ALA A 1 82 ? 1.018 -0.682 0.467 1.00 93.81 82 ALA A N 1
ATOM 697 C CA . ALA A 1 82 ? 2.091 -0.655 1.458 1.00 93.81 82 ALA A CA 1
ATOM 698 C C . ALA A 1 82 ? 2.399 -2.056 2.007 1.00 93.81 82 ALA A C 1
ATOM 700 O O . ALA A 1 82 ? 1.513 -2.887 2.199 1.00 93.81 82 ALA A O 1
ATOM 701 N N . ALA A 1 83 ? 3.674 -2.321 2.295 1.00 89.06 83 ALA A N 1
ATOM 702 C CA . ALA A 1 83 ? 4.091 -3.550 2.975 1.00 89.06 83 ALA A CA 1
ATOM 703 C C . ALA A 1 83 ? 3.871 -3.435 4.496 1.00 89.06 83 ALA A C 1
ATOM 705 O O . ALA A 1 83 ? 4.046 -2.356 5.043 1.00 89.06 83 ALA A O 1
ATOM 706 N N . SER A 1 84 ? 3.578 -4.494 5.252 1.00 90.31 84 SER A N 1
ATOM 707 C CA . SER A 1 84 ? 3.539 -5.913 4.867 1.00 90.31 84 SER A CA 1
ATOM 708 C C . SER A 1 84 ? 2.126 -6.442 4.579 1.00 90.31 84 SER A C 1
ATOM 710 O O . SER A 1 84 ? 1.152 -6.013 5.183 1.00 90.31 84 SER A O 1
ATOM 712 N N . GLY A 1 85 ? 2.015 -7.433 3.688 1.00 90.62 85 GLY A N 1
ATOM 713 C CA . GLY A 1 85 ? 0.725 -7.933 3.183 1.00 90.62 85 GLY A CA 1
ATOM 714 C C . GLY A 1 85 ? -0.182 -8.649 4.196 1.00 90.62 85 GLY A C 1
ATOM 715 O O . GLY A 1 85 ? -1.339 -8.904 3.873 1.00 90.62 85 GLY A O 1
ATOM 716 N N . MET A 1 86 ? 0.321 -8.969 5.396 1.00 96.19 86 MET A N 1
ATOM 717 C CA . MET A 1 86 ? -0.484 -9.508 6.508 1.00 96.19 86 MET A CA 1
ATOM 718 C C . MET A 1 86 ? -0.569 -8.570 7.719 1.00 96.19 86 MET A C 1
ATOM 720 O O . MET A 1 86 ? -0.988 -8.963 8.808 1.00 96.19 86 MET A O 1
ATOM 724 N N . CYS A 1 87 ? -0.141 -7.318 7.538 1.00 95.50 87 CYS A N 1
ATOM 725 C CA . CYS A 1 87 ? -0.192 -6.268 8.553 1.00 95.50 87 CYS A CA 1
ATOM 726 C C . CYS A 1 87 ? 0.617 -6.557 9.831 1.00 95.50 87 CYS A C 1
ATOM 728 O O . CYS A 1 87 ? 0.453 -5.862 10.827 1.00 95.50 87 CYS A O 1
ATOM 730 N N . SER A 1 88 ? 1.537 -7.526 9.811 1.00 94.88 88 SER A N 1
ATOM 731 C CA . SER A 1 88 ? 2.398 -7.869 10.957 1.00 94.88 88 SER A CA 1
ATOM 732 C C . SER A 1 88 ? 3.524 -6.856 11.217 1.00 94.88 88 SER A C 1
ATOM 734 O O . SER A 1 88 ? 4.289 -7.009 12.162 1.00 94.88 88 SER A O 1
ATOM 736 N N . GLY A 1 89 ? 3.669 -5.847 10.358 1.00 93.44 89 GLY A N 1
ATOM 737 C CA . GLY A 1 89 ? 4.744 -4.859 10.400 1.00 93.44 89 GLY A CA 1
ATOM 738 C C . GLY A 1 89 ? 4.841 -4.060 9.101 1.00 93.44 89 GLY A C 1
ATOM 739 O O . GLY A 1 89 ? 3.996 -4.189 8.209 1.00 93.44 89 GLY A O 1
ATOM 740 N N . GLY A 1 90 ? 5.908 -3.274 8.967 1.00 92.75 90 GLY A N 1
ATOM 741 C CA . GLY A 1 90 ? 6.150 -2.430 7.795 1.00 92.75 90 GLY A CA 1
ATOM 742 C C . GLY A 1 90 ? 5.306 -1.151 7.775 1.00 92.75 90 GLY A C 1
ATOM 743 O O . GLY A 1 90 ? 4.678 -0.774 8.762 1.00 92.75 90 GLY A O 1
ATOM 744 N N . ARG A 1 91 ? 5.306 -0.475 6.625 1.00 95.25 91 ARG A N 1
ATOM 745 C CA . ARG A 1 91 ? 4.654 0.822 6.399 1.00 95.25 91 ARG A CA 1
ATOM 746 C C . ARG A 1 91 ? 3.129 0.785 6.502 1.00 95.25 91 ARG A C 1
ATOM 748 O O . ARG A 1 91 ? 2.543 1.767 6.944 1.00 95.25 91 ARG A O 1
ATOM 755 N N . ILE A 1 92 ? 2.488 -0.342 6.183 1.00 95.88 92 ILE A N 1
ATOM 756 C CA . ILE A 1 92 ? 1.031 -0.521 6.291 1.00 95.88 92 ILE A CA 1
ATOM 757 C C . ILE A 1 92 ? 0.527 -0.246 7.709 1.00 95.88 92 ILE A C 1
ATOM 759 O O . ILE A 1 92 ? -0.562 0.285 7.875 1.00 95.88 92 ILE A O 1
ATOM 763 N N . VAL A 1 93 ? 1.332 -0.538 8.737 1.00 96.00 93 VAL A N 1
ATOM 764 C CA . VAL A 1 93 ? 0.947 -0.314 10.135 1.00 96.00 93 VAL A CA 1
ATOM 765 C C . VAL A 1 93 ? 0.705 1.170 10.406 1.00 96.00 93 VAL A C 1
ATOM 767 O O . VAL A 1 93 ? -0.220 1.508 11.137 1.00 96.00 93 VAL A O 1
ATOM 770 N N . ASN A 1 94 ? 1.487 2.060 9.793 1.00 96.88 94 ASN A N 1
ATOM 771 C CA . ASN A 1 94 ? 1.318 3.501 9.965 1.00 96.88 94 ASN A CA 1
ATOM 772 C C . ASN A 1 94 ? 0.056 4.009 9.257 1.00 96.88 94 ASN A C 1
ATOM 774 O O . ASN A 1 94 ? -0.648 4.842 9.820 1.00 96.88 94 ASN A O 1
ATOM 778 N N . TYR A 1 95 ? -0.265 3.467 8.078 1.00 96.62 95 TYR A N 1
ATOM 779 C CA . TYR A 1 95 ? -1.526 3.759 7.389 1.00 96.62 95 TYR A CA 1
ATOM 780 C C . TYR A 1 95 ? -2.732 3.279 8.191 1.00 96.62 95 TYR A C 1
ATOM 782 O O . TYR A 1 95 ? -3.640 4.063 8.435 1.00 96.62 95 TYR A O 1
ATOM 790 N N . LEU A 1 96 ? -2.713 2.031 8.671 1.00 96.00 96 LEU A N 1
ATOM 791 C CA . LEU A 1 96 ? -3.804 1.478 9.474 1.00 96.00 96 LEU A CA 1
ATOM 792 C C . LEU A 1 96 ? -4.024 2.305 10.743 1.00 96.00 96 LEU A C 1
ATOM 794 O O . LEU A 1 96 ? -5.134 2.753 10.983 1.00 96.00 96 LEU A O 1
ATOM 798 N N . LYS A 1 97 ? -2.965 2.609 11.503 1.00 95.50 97 LYS A N 1
ATOM 799 C CA . LYS A 1 97 ? -3.067 3.465 12.699 1.00 95.50 97 LYS A CA 1
ATOM 800 C C . LYS A 1 97 ? -3.633 4.858 12.412 1.00 95.50 97 LYS A C 1
ATOM 802 O O . LYS A 1 97 ? -4.210 5.466 13.303 1.00 95.50 97 LYS A O 1
ATOM 807 N N . ALA A 1 98 ? -3.396 5.396 11.218 1.00 95.94 98 ALA A N 1
ATOM 808 C CA . ALA A 1 98 ? -3.807 6.749 10.869 1.00 95.94 98 ALA A CA 1
ATOM 809 C C . ALA A 1 98 ? -5.206 6.829 10.245 1.00 95.94 98 ALA A C 1
ATOM 811 O O . ALA A 1 98 ? -5.835 7.877 10.384 1.00 95.94 98 ALA A O 1
ATOM 812 N N . LEU A 1 99 ? -5.645 5.779 9.540 1.00 95.31 99 LEU A N 1
ATOM 813 C CA . LEU A 1 99 ? -6.771 5.842 8.604 1.00 95.31 99 LEU A CA 1
ATOM 814 C C . LEU A 1 99 ? -7.859 4.782 8.837 1.00 95.31 99 LEU A C 1
ATOM 816 O O . LEU A 1 99 ? -8.920 4.912 8.242 1.00 95.31 99 LEU A O 1
ATOM 820 N N . ILE A 1 100 ? -7.641 3.746 9.661 1.00 93.12 100 ILE A N 1
ATOM 821 C CA . ILE A 1 100 ? -8.599 2.624 9.783 1.00 93.12 100 ILE A CA 1
ATOM 822 C C . ILE A 1 100 ? -9.964 3.022 10.361 1.00 93.12 100 ILE A C 1
ATOM 824 O O . ILE A 1 100 ? -10.959 2.394 10.029 1.00 93.12 100 ILE A O 1
ATOM 828 N N . GLU A 1 101 ? -10.011 4.055 11.202 1.00 92.00 101 GLU A N 1
ATOM 829 C CA . GLU A 1 101 ? -11.252 4.596 11.785 1.00 92.00 101 GLU A CA 1
ATOM 830 C C . GLU A 1 101 ? -11.922 5.636 10.866 1.00 92.00 101 GLU A C 1
ATOM 832 O O . GLU A 1 101 ? -13.011 6.137 11.143 1.00 92.00 101 GLU A O 1
ATOM 837 N N . ASP A 1 102 ? -11.263 6.020 9.768 1.00 92.81 102 ASP A N 1
ATOM 838 C CA . ASP A 1 102 ? -11.852 6.934 8.798 1.00 92.81 102 ASP A CA 1
ATOM 839 C C . ASP A 1 102 ? -12.807 6.158 7.890 1.00 92.81 102 ASP A C 1
ATOM 841 O O . ASP A 1 102 ? -12.385 5.309 7.109 1.00 92.81 102 ASP A O 1
ATOM 845 N N . LYS A 1 103 ? -14.099 6.497 7.943 1.00 91.88 103 LYS A N 1
ATOM 846 C CA . LYS A 1 103 ? -15.164 5.851 7.154 1.00 91.88 103 LYS A CA 1
ATOM 847 C C . LYS A 1 103 ? -14.992 5.965 5.638 1.00 91.88 103 LYS A C 1
ATOM 849 O O . LYS A 1 103 ? -15.721 5.318 4.894 1.00 91.88 103 LYS A O 1
ATOM 854 N N . ARG A 1 104 ? -14.082 6.823 5.173 1.00 91.94 104 ARG A N 1
ATOM 855 C CA . ARG A 1 104 ? -13.716 6.965 3.756 1.00 91.94 104 ARG A CA 1
ATOM 856 C C . ARG A 1 104 ? -12.631 5.970 3.334 1.00 91.94 104 ARG A C 1
ATOM 858 O O . ARG A 1 104 ? -12.306 5.907 2.151 1.00 91.94 104 ARG A O 1
ATOM 865 N N . THR A 1 105 ? -12.037 5.251 4.285 1.00 93.69 105 THR A N 1
ATOM 866 C CA . THR A 1 105 ? -10.943 4.312 4.050 1.00 93.69 105 THR A CA 1
ATOM 867 C C . THR A 1 105 ? -11.479 2.901 3.894 1.00 93.69 105 THR A C 1
ATOM 869 O O . THR A 1 105 ? -11.979 2.301 4.842 1.00 93.69 105 THR A O 1
ATOM 872 N N . ASP A 1 106 ? -11.257 2.329 2.717 1.00 93.62 106 ASP A N 1
ATOM 873 C CA . ASP A 1 106 ? -11.464 0.907 2.478 1.00 93.62 106 ASP A CA 1
ATOM 874 C C . ASP A 1 106 ? -10.152 0.128 2.630 1.00 93.62 106 ASP A C 1
ATOM 876 O O . ASP A 1 106 ? -9.085 0.555 2.177 1.00 93.62 106 ASP A O 1
ATOM 880 N N . ILE A 1 107 ? -10.230 -1.064 3.228 1.00 93.81 107 ILE A N 1
ATOM 881 C CA . ILE A 1 107 ? -9.101 -1.996 3.335 1.00 93.81 107 ILE A CA 1
ATOM 882 C C . ILE A 1 107 ? -9.383 -3.220 2.469 1.00 93.81 107 ILE A C 1
ATOM 884 O O . ILE A 1 107 ? -10.273 -4.018 2.759 1.00 93.81 107 ILE A O 1
ATOM 888 N N . LEU A 1 108 ? -8.570 -3.407 1.428 1.00 94.50 108 LEU A N 1
ATOM 889 C CA . LEU A 1 108 ? -8.680 -4.540 0.515 1.00 94.50 108 LEU A CA 1
ATOM 890 C C . LEU A 1 108 ? -7.551 -5.553 0.737 1.00 94.50 108 LEU A C 1
ATOM 892 O O . LEU A 1 108 ? -6.386 -5.294 0.433 1.00 94.50 108 LEU A O 1
ATOM 896 N N . PHE A 1 109 ? -7.908 -6.754 1.189 1.00 94.44 109 PHE A N 1
ATOM 897 C CA . PHE A 1 109 ? -6.986 -7.887 1.251 1.00 94.44 109 PHE A CA 1
ATOM 898 C C . PHE A 1 109 ? -7.047 -8.703 -0.043 1.00 94.44 109 PHE A C 1
ATOM 900 O O . PHE A 1 109 ? -8.068 -9.306 -0.358 1.00 94.44 109 PHE A O 1
ATOM 907 N N . VAL A 1 110 ? -5.931 -8.770 -0.772 1.00 94.12 110 VAL A N 1
ATOM 908 C CA . VAL A 1 110 ? -5.822 -9.494 -2.058 1.00 94.12 110 VAL A CA 1
ATOM 909 C C . VAL A 1 110 ? -5.206 -10.893 -1.932 1.00 94.12 110 VAL A C 1
ATOM 911 O O . VAL A 1 110 ? -4.954 -11.562 -2.930 1.00 94.12 110 VAL A O 1
ATOM 914 N N . GLY A 1 111 ? -4.931 -11.342 -0.707 1.00 92.94 111 GLY A N 1
ATOM 915 C CA . GLY A 1 111 ? -4.303 -12.628 -0.424 1.00 92.94 111 GLY A CA 1
ATOM 916 C C . GLY A 1 111 ? -4.679 -13.163 0.954 1.00 92.94 111 GLY A C 1
ATOM 917 O O . GLY A 1 111 ? -5.232 -12.444 1.791 1.00 92.94 111 GLY A O 1
ATOM 918 N N . TYR A 1 112 ? -4.372 -14.439 1.182 1.00 95.00 112 TYR A N 1
ATOM 919 C CA . TYR A 1 112 ? -4.676 -15.123 2.436 1.00 95.00 112 TYR A CA 1
ATOM 920 C C . TYR A 1 112 ? -4.030 -14.430 3.645 1.00 95.00 112 TYR A C 1
ATOM 922 O O . TYR A 1 112 ? -2.859 -14.056 3.608 1.00 95.00 112 TYR A O 1
ATOM 930 N N . GLN A 1 113 ? -4.802 -14.303 4.726 1.00 97.00 113 GLN A N 1
ATOM 931 C CA . GLN A 1 113 ? -4.353 -13.760 6.005 1.00 97.00 113 GLN A CA 1
ATOM 932 C C . GLN A 1 113 ? -4.202 -14.899 7.016 1.00 97.00 113 GLN A C 1
ATOM 934 O O . GLN A 1 113 ? -5.195 -15.508 7.428 1.00 97.00 113 GLN A O 1
ATOM 939 N N . ALA A 1 114 ? -2.959 -15.194 7.400 1.00 96.81 114 ALA A N 1
ATOM 940 C CA . ALA A 1 114 ? -2.647 -16.299 8.299 1.00 96.81 114 ALA A CA 1
ATOM 941 C C . ALA A 1 114 ? -3.188 -16.071 9.715 1.00 96.81 114 ALA A C 1
ATOM 943 O O . ALA A 1 114 ? -3.250 -14.942 10.210 1.00 96.81 114 ALA A O 1
ATOM 944 N N . GLN A 1 115 ? -3.565 -17.159 10.390 1.00 96.56 115 GLN A N 1
ATOM 945 C CA . GLN A 1 115 ? -3.992 -17.104 11.787 1.00 96.56 115 GLN A CA 1
ATOM 946 C C . GLN A 1 115 ? -2.904 -16.473 12.668 1.00 96.56 115 GLN A C 1
ATOM 948 O O . GLN A 1 115 ? -1.721 -16.750 12.501 1.00 96.56 115 GLN A O 1
ATOM 953 N N . GLY A 1 116 ? -3.320 -15.604 13.593 1.00 95.75 116 GLY A N 1
ATOM 954 C CA . GLY A 1 116 ? -2.414 -14.875 14.485 1.00 95.75 116 GLY A CA 1
ATOM 955 C C . GLY A 1 116 ? -1.821 -13.593 13.891 1.00 95.75 116 GLY A C 1
ATOM 956 O O . GLY A 1 116 ? -1.140 -12.866 14.606 1.00 95.75 116 GLY A O 1
ATOM 957 N N . THR A 1 117 ? -2.087 -13.274 12.619 1.00 97.00 117 THR A N 1
ATOM 958 C CA . THR A 1 117 ? -1.677 -11.987 12.031 1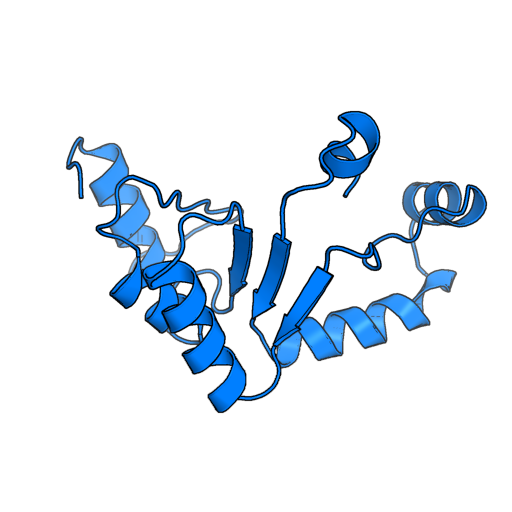.00 97.00 117 THR A CA 1
ATOM 959 C C . THR A 1 117 ? -2.711 -10.889 12.295 1.00 97.00 117 THR A C 1
ATOM 961 O O . THR A 1 117 ? -3.911 -11.185 12.320 1.00 97.00 117 THR A O 1
ATOM 964 N N . PRO A 1 118 ? -2.296 -9.612 12.418 1.00 95.75 118 PRO A N 1
ATOM 965 C CA . PRO A 1 118 ? -3.240 -8.500 12.534 1.00 95.75 118 PRO A CA 1
ATOM 966 C C . PRO A 1 118 ? -4.218 -8.428 11.358 1.00 95.75 118 PRO A C 1
ATOM 968 O O . PRO A 1 118 ? -5.400 -8.167 11.565 1.00 95.75 118 PRO A O 1
ATOM 971 N N . GLY A 1 119 ? -3.768 -8.738 10.135 1.00 95.81 119 GLY A N 1
ATOM 972 C CA . GLY A 1 119 ? -4.646 -8.766 8.964 1.00 95.81 119 GLY A CA 1
ATOM 973 C C . GLY A 1 119 ? -5.779 -9.791 9.087 1.00 95.81 119 GLY A C 1
ATOM 974 O O . GLY A 1 119 ? -6.912 -9.513 8.695 1.00 95.81 119 GLY A O 1
ATOM 975 N N . ARG A 1 120 ? -5.530 -10.945 9.726 1.00 96.06 120 ARG A N 1
ATOM 976 C CA . ARG A 1 120 ? -6.585 -11.930 10.006 1.00 96.06 120 ARG A CA 1
ATOM 977 C C . ARG A 1 120 ? -7.576 -11.440 11.057 1.00 96.06 120 ARG A C 1
ATOM 979 O O . ARG A 1 120 ? -8.759 -11.753 10.938 1.00 96.06 120 ARG A O 1
ATOM 986 N N . THR A 1 121 ? -7.117 -10.698 12.062 1.00 94.94 121 THR A N 1
ATOM 987 C CA . THR A 1 121 ? -8.007 -10.064 13.043 1.00 94.94 121 THR A CA 1
ATOM 988 C C . THR A 1 121 ? -8.919 -9.057 12.350 1.00 94.94 121 THR A C 1
ATOM 990 O O . THR A 1 121 ? -10.131 -9.188 12.450 1.00 94.94 121 THR A O 1
ATOM 993 N N . ILE A 1 122 ? -8.366 -8.149 11.537 1.00 93.12 122 ILE A N 1
ATOM 994 C CA . ILE A 1 122 ? -9.149 -7.147 10.791 1.00 93.12 122 ILE A CA 1
ATOM 995 C C . ILE A 1 122 ? -10.228 -7.815 9.920 1.00 93.12 122 ILE A C 1
ATOM 997 O O . ILE A 1 122 ? -11.384 -7.396 9.935 1.00 93.12 122 ILE A O 1
ATOM 1001 N N . GLN A 1 123 ? -9.895 -8.895 9.203 1.00 92.50 123 GLN A N 1
ATOM 1002 C CA . GLN A 1 123 ? -10.880 -9.644 8.405 1.00 92.50 123 GLN A CA 1
ATOM 1003 C C . GLN A 1 123 ? -12.016 -10.257 9.237 1.00 92.50 123 GLN A C 1
ATOM 1005 O O . GLN A 1 123 ? -13.139 -10.367 8.753 1.00 92.50 123 GLN A O 1
ATOM 1010 N N . ARG A 1 124 ? -11.738 -10.701 10.467 1.00 92.50 124 ARG A N 1
ATOM 1011 C CA . ARG A 1 124 ? -12.757 -11.305 11.337 1.00 92.50 124 ARG A CA 1
ATOM 1012 C C . ARG A 1 124 ? -13.680 -10.250 11.934 1.00 92.50 124 ARG A C 1
ATOM 1014 O O . ARG A 1 124 ? -14.894 -10.421 11.885 1.00 92.50 124 ARG A O 1
ATOM 1021 N N . GLU A 1 125 ? -13.115 -9.157 12.433 1.00 87.00 125 GLU A N 1
ATOM 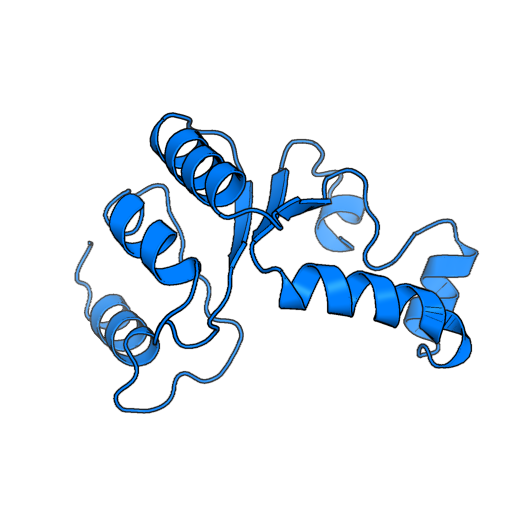1022 C CA . GLU A 1 125 ? -13.897 -8.087 13.061 1.00 87.00 125 GLU A CA 1
ATOM 1023 C C . GLU A 1 125 ? -14.783 -7.361 12.034 1.00 87.00 125 GLU A C 1
ATOM 1025 O O . GLU A 1 125 ? -15.953 -7.099 12.301 1.00 87.00 125 GLU A O 1
ATOM 1030 N N . SER A 1 126 ? -14.284 -7.147 10.809 1.00 75.69 126 SER A N 1
ATOM 1031 C CA . SER A 1 126 ? -15.070 -6.534 9.721 1.00 75.69 126 SER A CA 1
ATOM 1032 C C . SER A 1 126 ? -16.262 -7.386 9.262 1.00 75.69 126 SER A C 1
ATOM 1034 O O . SER A 1 126 ? -17.311 -6.844 8.922 1.00 75.69 126 SER A O 1
ATOM 1036 N N . GLY A 1 127 ? -16.149 -8.719 9.294 1.00 59.31 127 GLY A N 1
ATOM 1037 C CA . GLY A 1 127 ? -17.258 -9.630 8.982 1.00 59.31 127 GLY A CA 1
ATOM 1038 C C . GLY A 1 127 ? -18.326 -9.726 10.079 1.00 59.31 127 GLY A C 1
ATOM 1039 O O . GLY A 1 127 ? -19.388 -10.297 9.844 1.00 59.31 127 GLY A O 1
ATOM 1040 N N . SER A 1 128 ? -18.056 -9.168 11.264 1.00 52.19 128 SER A N 1
ATOM 1041 C CA . SER A 1 128 ? -18.902 -9.289 12.459 1.00 52.19 128 SER A CA 1
ATOM 1042 C C . SER A 1 128 ? -19.857 -8.103 12.660 1.00 52.19 128 SER A C 1
ATOM 1044 O O . SER A 1 128 ? -20.556 -8.040 13.667 1.00 52.19 128 SER A O 1
ATOM 1046 N N . GLY A 1 129 ? -19.918 -7.161 11.709 1.00 42.41 129 GLY A N 1
ATOM 1047 C CA . GLY A 1 129 ? -20.814 -6.001 11.786 1.00 42.41 129 GLY A CA 1
ATOM 1048 C C . GLY A 1 129 ? -20.327 -4.871 12.700 1.00 42.41 129 GLY A C 1
ATOM 1049 O O . GLY A 1 129 ? -21.091 -3.943 12.965 1.00 42.41 129 GLY A O 1
ATOM 1050 N N . LEU A 1 130 ? -19.072 -4.906 13.161 1.00 40.19 130 LEU A N 1
ATOM 1051 C CA . LEU A 1 130 ? -18.464 -3.759 13.827 1.00 40.19 130 LEU A CA 1
ATOM 1052 C C . LEU A 1 130 ? -18.061 -2.728 12.764 1.00 40.19 130 LEU A C 1
ATOM 1054 O O . LEU A 1 130 ? -17.104 -2.928 12.016 1.00 40.19 130 LEU A O 1
ATOM 1058 N N . GLN A 1 131 ? -18.818 -1.632 12.689 1.00 36.16 131 GLN A N 1
ATOM 1059 C CA . GLN A 1 131 ? -18.319 -0.399 12.088 1.00 36.16 131 GLN A CA 1
ATOM 1060 C C . GLN A 1 131 ? -17.161 0.085 12.961 1.00 36.16 131 GLN A C 1
ATOM 1062 O O . GLN A 1 131 ? -17.371 0.372 14.141 1.00 36.16 131 GLN A O 1
ATOM 1067 N N . VAL A 1 132 ? -15.958 0.110 12.387 1.00 42.81 132 VAL A N 1
ATOM 1068 C CA . VAL A 1 132 ? -14.839 0.889 12.931 1.00 42.81 132 VAL A CA 1
ATOM 1069 C C . VAL A 1 132 ? -15.146 2.375 12.757 1.00 42.81 132 VAL A C 1
ATOM 1071 O O . VAL A 1 132 ? -15.790 2.728 11.736 1.00 42.81 132 VAL A O 1
#

Foldseek 3Di:
DVCCVVVVVPQEAEEEEDLVVVVVLVVVLVVVVPDDPVCVVCVVVVHHVSDDPRYHYDNDPVVLVVVLVVVLVDLRHYHYHWDDLQCQDGSVVSNCVRPVLPPSDDDDRPDDHDPPTPSVVVVVCVVVPDRD

Nearest PDB structures (foldseek):
  3ie2-assembly3_C  TM=8.878E-01  e=3.434E-07  Thermus thermophilus HB8
  3ie1-assembly4_D  TM=8.789E-01  e=7.527E-07  Thermus thermophilus HB8
  3a4y-assembly4_D  TM=8.616E-01  e=1.650E-06  Thermus thermophilus HB8
  3iek-assembly4_D  TM=8.254E-01  e=2.608E-06  Thermus thermophilus HB8
  6q5a-assembly1_A  TM=8.304E-01  e=1.428E-05  Cryptosporidium hominis

Solvent-accessible surface area (backbone atoms only — not comparable to full-atom values): 7912 Å² total; per-residue (Å²): 101,72,62,36,64,73,72,64,57,77,80,52,43,34,36,38,39,27,53,65,58,47,53,48,52,58,53,55,68,72,46,58,89,74,50,55,75,63,61,54,51,41,43,74,69,76,40,51,88,98,60,55,96,50,62,45,71,38,69,51,72,69,56,46,55,50,49,52,52,49,56,67,75,47,88,73,56,64,48,76,51,41,34,35,94,37,44,80,38,65,57,31,43,58,44,46,76,66,37,58,68,38,87,88,53,84,87,84,80,92,65,88,50,56,88,94,29,53,37,31,50,53,58,52,49,57,73,66,73,56,81,93

Sequence (132 aa):
EDLLHREKIEDIEVIIDSPLAAKFTAIYRRLKKYWDREAKRKLRRGRHPLAFDQLWTVDEHKEHLQTVNYLKKTARPTIVIAASGMCSGGRIVNYLKALIEDKRTDILFVGYQAQGTPGRTIQRESGSGLQV

Secondary structure (DSSP, 8-state):
-HHHHHTT--S-EEEEE-HHHHHHHHHHHHTGGG--HHHHHHHHTT--TT--TTEEEE-SHHHHHHHHHHHHH----EEEEES-TTSSSSTHHHHHHHHTT-TT------S---TTSHHHHHHHHHTTT---

Mean predicted aligned error: 5.87 Å